Protein AF-A0A1G1Z329-F1 (afdb_monomer)

Organism: NCBI:txid1797689

Structure (mmCIF, N/CA/C/O backbone):
data_AF-A0A1G1Z329-F1
#
_entry.id   AF-A0A1G1Z329-F1
#
loop_
_atom_site.group_PDB
_atom_site.id
_atom_site.type_symbol
_atom_site.label_atom_id
_atom_site.label_alt_id
_atom_site.label_comp_id
_atom_site.label_asym_id
_atom_site.label_entity_id
_atom_site.label_seq_id
_atom_site.pdbx_PDB_ins_code
_atom_site.Cartn_x
_atom_site.Cartn_y
_atom_site.Cartn_z
_atom_site.occupancy
_atom_site.B_iso_or_equiv
_atom_site.auth_seq_id
_atom_site.auth_comp_id
_atom_site.auth_asym_id
_atom_site.auth_atom_id
_atom_site.pdbx_PDB_model_num
ATOM 1 N N . MET A 1 1 ? 8.909 10.137 12.151 1.00 54.97 1 MET A N 1
ATOM 2 C CA . MET A 1 1 ? 8.112 10.393 13.370 1.00 54.97 1 MET A CA 1
ATOM 3 C C . MET A 1 1 ? 7.332 11.682 13.150 1.00 54.97 1 MET A C 1
ATOM 5 O O . MET A 1 1 ? 7.941 12.654 12.724 1.00 54.97 1 MET A O 1
ATOM 9 N N . GLY A 1 2 ? 6.006 11.673 13.314 1.00 73.12 2 GLY A N 1
ATOM 10 C CA . GLY A 1 2 ? 5.178 12.871 13.115 1.00 73.12 2 GLY A CA 1
ATOM 11 C C . GLY A 1 2 ? 5.359 13.894 14.242 1.00 73.12 2 GLY A C 1
ATOM 12 O O . GLY A 1 2 ? 5.777 13.535 15.341 1.00 73.12 2 GLY A O 1
ATOM 13 N N . PHE A 1 3 ? 5.026 15.16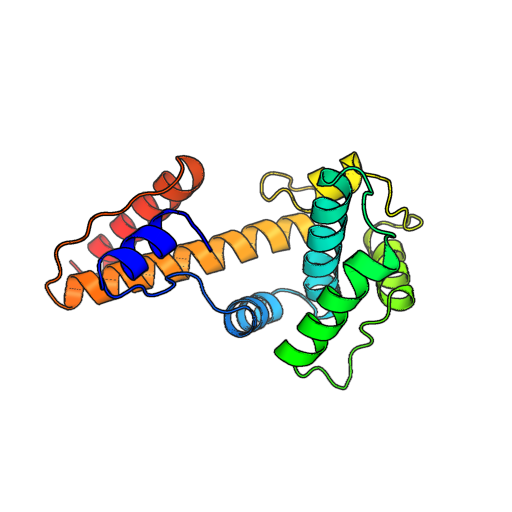2 13.987 1.00 81.19 3 PHE A N 1
ATOM 14 C CA . PHE A 1 3 ? 5.176 16.241 14.974 1.00 81.19 3 PHE A CA 1
ATOM 15 C C . PHE A 1 3 ? 4.372 15.989 16.263 1.00 81.19 3 PHE A C 1
ATOM 17 O O . PHE A 1 3 ? 4.869 16.234 17.357 1.00 81.19 3 PHE A O 1
ATOM 24 N N . THR A 1 4 ? 3.170 15.419 16.156 1.00 81.69 4 THR A N 1
ATOM 25 C CA . THR A 1 4 ? 2.336 15.042 17.311 1.00 81.69 4 THR A CA 1
ATOM 26 C C . THR A 1 4 ? 2.979 13.954 18.170 1.00 81.69 4 THR A C 1
ATOM 28 O O . THR A 1 4 ? 2.989 14.078 19.390 1.00 81.69 4 THR A O 1
ATOM 31 N N . ALA A 1 5 ? 3.579 12.933 17.550 1.00 84.38 5 ALA A N 1
ATOM 32 C CA . ALA A 1 5 ? 4.315 11.882 18.255 1.00 84.38 5 ALA A CA 1
ATOM 33 C C . ALA A 1 5 ? 5.542 12.446 18.990 1.00 84.38 5 ALA A C 1
ATOM 35 O O . ALA A 1 5 ? 5.783 12.107 20.146 1.00 84.38 5 ALA A O 1
ATOM 36 N N . PHE A 1 6 ? 6.272 13.364 18.346 1.00 87.06 6 PHE A N 1
ATOM 37 C CA . PHE A 1 6 ? 7.388 14.079 18.971 1.00 87.06 6 PHE A CA 1
ATOM 38 C C . PHE A 1 6 ? 6.935 14.896 20.191 1.00 87.06 6 PHE A C 1
ATOM 40 O O . PHE A 1 6 ? 7.566 14.838 21.246 1.00 87.06 6 PHE A O 1
ATOM 47 N N . LEU A 1 7 ? 5.825 15.635 20.075 1.00 89.69 7 LEU A N 1
ATOM 48 C CA . LEU A 1 7 ? 5.268 16.395 21.195 1.00 89.69 7 LEU A CA 1
ATOM 49 C C . LEU A 1 7 ? 4.787 15.486 22.329 1.00 89.69 7 LEU A C 1
ATOM 51 O O . LEU A 1 7 ? 5.030 15.808 23.489 1.00 89.69 7 LEU A O 1
ATOM 55 N N . ALA A 1 8 ? 4.141 14.361 22.016 1.00 89.31 8 ALA A N 1
ATOM 56 C CA . ALA A 1 8 ? 3.709 13.394 23.019 1.00 89.31 8 ALA A CA 1
ATOM 57 C C . 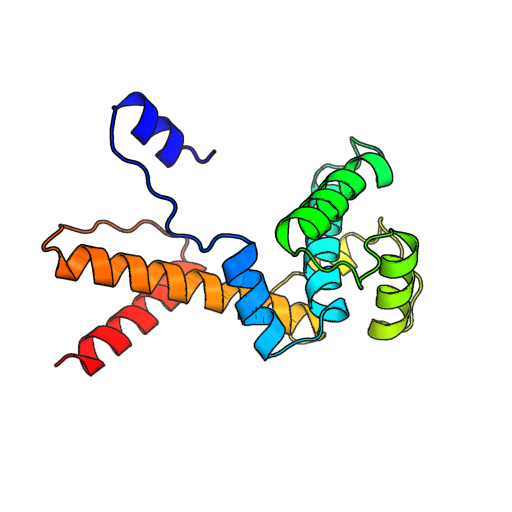ALA A 1 8 ? 4.910 12.847 23.802 1.00 89.31 8 ALA A C 1
ATOM 59 O O . ALA A 1 8 ? 4.932 12.938 25.028 1.00 89.31 8 ALA A O 1
ATOM 60 N N . GLN A 1 9 ? 5.962 12.416 23.096 1.00 90.44 9 GLN A N 1
ATOM 61 C CA . GLN A 1 9 ? 7.207 11.961 23.715 1.00 90.44 9 GLN A CA 1
ATOM 62 C C . GLN A 1 9 ? 7.838 13.047 24.598 1.00 90.44 9 GLN A C 1
ATOM 64 O O . GLN A 1 9 ? 8.204 12.776 25.739 1.00 90.44 9 GLN A O 1
ATOM 69 N N . LYS A 1 10 ? 7.923 14.292 24.106 1.00 94.38 10 LYS A N 1
ATOM 70 C CA . LYS A 1 10 ? 8.479 15.426 24.864 1.00 94.38 10 LYS A CA 1
ATOM 71 C C . LYS A 1 10 ? 7.715 15.706 26.163 1.00 94.38 10 LYS A C 1
ATOM 73 O O . LYS A 1 10 ? 8.320 16.157 27.130 1.00 94.38 10 LYS A O 1
ATOM 78 N N . ASN A 1 11 ? 6.407 15.459 26.182 1.00 94.88 11 ASN A N 1
ATOM 79 C CA . ASN A 1 11 ? 5.542 15.704 27.339 1.00 94.88 11 ASN A CA 1
ATOM 80 C C . ASN A 1 11 ? 5.234 14.432 28.145 1.00 94.88 11 ASN A C 1
ATOM 82 O O . ASN A 1 11 ? 4.362 14.467 29.008 1.00 94.88 11 ASN A O 1
ATOM 86 N N . ASN A 1 12 ? 5.931 13.321 27.877 1.00 92.94 12 ASN A N 1
ATOM 87 C CA . ASN A 1 12 ? 5.703 12.029 28.528 1.00 92.94 12 ASN A CA 1
ATOM 88 C C . ASN A 1 12 ? 4.238 11.548 28.442 1.00 92.94 12 ASN A C 1
ATOM 90 O O . ASN A 1 12 ? 3.700 10.955 29.376 1.00 92.94 12 ASN A O 1
ATOM 94 N N . ILE A 1 13 ? 3.585 11.842 27.317 1.00 90.00 13 ILE A N 1
ATOM 95 C CA . ILE A 1 13 ? 2.244 11.366 26.985 1.00 90.00 13 ILE A CA 1
ATOM 96 C C . ILE A 1 13 ? 2.399 10.060 26.212 1.00 90.00 13 ILE A C 1
ATOM 98 O O . ILE A 1 13 ? 3.165 9.991 25.246 1.00 90.00 13 ILE A O 1
ATOM 102 N N . GLU A 1 14 ? 1.656 9.034 26.625 1.00 86.94 14 GLU A N 1
ATOM 103 C CA . GLU A 1 14 ? 1.614 7.757 25.919 1.00 86.94 14 GLU A CA 1
ATOM 104 C C . GLU A 1 14 ? 1.212 7.974 24.454 1.00 86.94 14 GLU A C 1
ATOM 106 O O . GLU A 1 14 ? 0.191 8.592 24.146 1.00 86.94 14 GLU A O 1
ATOM 111 N N . HIS A 1 15 ? 2.031 7.458 23.541 1.00 84.19 15 HIS A N 1
ATOM 112 C CA . HIS A 1 15 ? 1.783 7.529 22.111 1.00 84.19 15 HIS A CA 1
ATOM 113 C C . HIS A 1 15 ? 1.648 6.120 21.542 1.00 84.19 15 HIS A C 1
ATOM 115 O O . HIS A 1 15 ? 2.598 5.336 21.558 1.00 84.19 15 HIS A O 1
ATOM 121 N N . ILE A 1 16 ? 0.478 5.831 20.975 1.00 83.12 16 ILE A N 1
ATOM 122 C CA . ILE A 1 16 ? 0.171 4.563 20.314 1.00 83.12 16 ILE A CA 1
ATOM 123 C C . ILE A 1 16 ? -0.092 4.847 18.835 1.00 83.12 16 ILE A C 1
ATOM 125 O O . ILE A 1 16 ? -0.857 5.747 18.492 1.00 83.12 16 ILE A O 1
ATOM 129 N N . CYS A 1 17 ? 0.521 4.062 17.946 1.00 83.12 17 CYS A N 1
ATOM 130 C CA . CYS A 1 17 ? 0.192 4.109 16.525 1.00 83.12 17 CYS A CA 1
ATOM 131 C C . CYS A 1 17 ? -1.182 3.461 16.297 1.00 83.12 17 CYS A C 1
ATOM 133 O O . CYS A 1 17 ? -1.373 2.291 16.625 1.00 83.12 17 CYS A O 1
ATOM 135 N N . SER A 1 18 ? -2.134 4.213 15.742 1.00 84.00 18 SER A N 1
ATOM 136 C CA . SER A 1 18 ? -3.473 3.708 15.408 1.00 84.00 18 SER A CA 1
ATOM 137 C C . SER A 1 18 ? -3.562 3.085 14.012 1.00 84.00 18 SER A C 1
ATOM 139 O O . SER A 1 18 ? -4.604 2.534 13.660 1.00 84.00 18 SER A O 1
ATOM 141 N N . GLU A 1 19 ? -2.490 3.148 13.219 1.00 88.31 19 GLU A N 1
ATOM 142 C CA . GLU A 1 19 ? -2.411 2.475 11.922 1.00 88.31 19 GLU A CA 1
ATOM 143 C C . GLU A 1 19 ? -2.065 0.986 12.092 1.00 88.31 19 GLU A C 1
ATOM 145 O O . GLU A 1 19 ? -1.339 0.618 13.023 1.00 88.31 19 GLU A O 1
ATOM 150 N N . PRO A 1 20 ? -2.563 0.105 11.204 1.00 91.12 20 PRO A N 1
ATOM 151 C CA . PRO A 1 20 ? -2.143 -1.288 11.208 1.00 91.12 20 PRO A CA 1
ATOM 152 C C . PRO A 1 20 ? -0.637 -1.377 10.940 1.00 91.12 20 PRO A C 1
ATOM 154 O O . PRO A 1 20 ? -0.077 -0.590 10.178 1.00 91.12 20 PRO A O 1
ATOM 157 N N . ASN A 1 21 ? 0.024 -2.374 11.530 1.00 90.94 21 ASN A N 1
ATOM 158 C CA . ASN A 1 21 ? 1.377 -2.710 11.100 1.00 90.94 21 ASN A CA 1
ATOM 159 C C . ASN A 1 21 ? 1.353 -3.302 9.675 1.00 90.94 21 ASN A C 1
ATOM 161 O O . ASN A 1 21 ? 0.320 -3.792 9.206 1.00 90.94 21 ASN A O 1
ATOM 165 N N . LEU A 1 22 ? 2.504 -3.265 8.998 1.00 87.44 22 LEU A N 1
ATOM 166 C CA . LEU A 1 22 ? 2.628 -3.692 7.600 1.00 87.44 22 LEU A CA 1
ATOM 167 C C . LEU A 1 22 ? 2.185 -5.151 7.390 1.00 87.44 22 LEU A C 1
ATOM 169 O O . LEU A 1 22 ? 1.510 -5.440 6.407 1.00 87.44 22 LEU A O 1
ATOM 173 N N . PHE A 1 23 ? 2.495 -6.044 8.334 1.00 90.06 23 PHE A N 1
ATOM 174 C CA . PHE A 1 23 ? 2.053 -7.442 8.303 1.00 90.06 23 PHE A CA 1
ATOM 175 C C . PHE A 1 23 ? 0.519 -7.558 8.275 1.00 90.06 23 PHE A C 1
ATOM 177 O O . PHE A 1 23 ? -0.050 -8.187 7.390 1.00 90.06 23 PHE A O 1
ATOM 184 N N . THR A 1 24 ? -0.170 -6.867 9.189 1.00 92.12 24 THR A N 1
ATOM 185 C CA . THR A 1 24 ? -1.640 -6.879 9.289 1.00 92.12 24 THR A CA 1
ATOM 186 C C . THR A 1 24 ? -2.306 -6.332 8.027 1.00 92.12 24 THR A C 1
ATOM 188 O O . THR A 1 24 ? -3.367 -6.813 7.627 1.00 92.12 24 THR A O 1
ATOM 191 N N . GLU A 1 25 ? -1.730 -5.290 7.425 1.00 94.44 25 GLU A N 1
ATOM 192 C CA . GLU A 1 25 ? -2.229 -4.727 6.170 1.00 94.44 25 GLU A CA 1
ATOM 193 C C . GLU A 1 25 ? -2.084 -5.734 5.024 1.00 94.44 25 GLU A C 1
ATOM 195 O O . GLU A 1 25 ? -3.066 -6.028 4.341 1.00 94.44 25 GLU A O 1
ATOM 200 N N . ARG A 1 26 ? -0.893 -6.322 4.866 1.00 92.44 26 ARG A N 1
ATOM 201 C CA . ARG A 1 26 ? -0.592 -7.299 3.812 1.00 92.44 26 ARG A CA 1
ATOM 202 C C . ARG A 1 26 ? -1.457 -8.550 3.904 1.00 92.44 26 ARG A C 1
ATOM 204 O O . ARG A 1 26 ? -2.058 -8.931 2.906 1.00 92.44 26 ARG A O 1
ATOM 211 N N . GLU A 1 27 ? -1.617 -9.116 5.096 1.00 93.94 27 GLU A N 1
ATOM 212 C CA . GLU A 1 27 ? -2.499 -10.267 5.336 1.00 93.94 27 GLU A CA 1
ATOM 213 C C . GLU A 1 27 ? -3.950 -9.995 4.917 1.00 93.94 27 GLU A C 1
ATOM 215 O O . GLU A 1 27 ? -4.668 -10.883 4.462 1.00 93.94 27 GLU A O 1
ATOM 220 N N . LYS A 1 28 ? -4.417 -8.751 5.060 1.00 95.75 28 LYS A N 1
ATOM 221 C CA . LYS A 1 28 ? -5.755 -8.365 4.601 1.00 95.75 28 LYS A CA 1
ATOM 222 C C . LYS A 1 28 ? -5.816 -8.170 3.089 1.00 95.75 28 LYS A C 1
ATOM 224 O O . LYS A 1 28 ? -6.827 -8.544 2.499 1.00 95.75 28 LYS A O 1
ATOM 229 N N . LEU A 1 29 ? -4.771 -7.618 2.472 1.00 96.62 29 LEU A N 1
ATOM 230 C CA . LEU A 1 29 ? -4.685 -7.474 1.016 1.00 96.62 29 LEU A CA 1
ATOM 231 C C . LEU A 1 29 ? -4.632 -8.836 0.313 1.00 96.62 29 LEU A C 1
ATOM 233 O O . LEU A 1 29 ? -5.361 -9.039 -0.655 1.00 96.62 29 LEU A O 1
ATOM 237 N N . LEU A 1 30 ? -3.878 -9.798 0.852 1.00 96.06 30 LEU A N 1
ATOM 238 C CA . LEU A 1 30 ? -3.750 -11.151 0.296 1.00 96.06 30 LEU A CA 1
ATOM 239 C C . LEU A 1 30 ? -5.066 -11.936 0.229 1.00 96.06 30 LEU A C 1
ATOM 241 O O . LEU A 1 30 ? -5.187 -12.898 -0.522 1.00 96.06 30 LEU A O 1
ATOM 245 N N . LYS A 1 31 ? -6.092 -11.520 0.978 1.00 96.81 31 LYS A N 1
ATOM 246 C CA . LYS A 1 31 ? -7.437 -12.109 0.873 1.00 96.81 31 LYS A CA 1
ATOM 247 C C . LYS A 1 31 ? -8.146 -11.749 -0.434 1.00 96.81 31 LYS A C 1
ATOM 249 O O . LYS A 1 31 ? -9.182 -12.337 -0.732 1.00 96.81 31 LYS A O 1
ATOM 254 N N . LYS A 1 32 ? -7.652 -10.741 -1.158 1.00 97.44 32 LYS A N 1
ATOM 255 C CA . LYS A 1 32 ? -8.283 -10.169 -2.357 1.00 97.44 32 LYS A CA 1
ATOM 256 C C . LYS A 1 32 ? -7.346 -10.093 -3.561 1.00 97.44 32 LYS A C 1
ATOM 258 O O . LYS A 1 32 ? -7.839 -10.035 -4.682 1.00 97.44 32 LYS A O 1
ATOM 263 N N . PHE A 1 33 ? -6.039 -10.066 -3.330 1.00 97.69 33 PHE A N 1
ATOM 264 C CA . PHE A 1 33 ? -5.018 -9.859 -4.351 1.00 97.69 33 PHE A CA 1
ATOM 265 C C . PHE A 1 33 ? -3.903 -10.892 -4.205 1.00 97.69 33 PHE A C 1
ATOM 267 O O . PHE A 1 33 ? -3.646 -11.393 -3.110 1.00 97.69 33 PHE A O 1
ATOM 274 N N . SER A 1 34 ? -3.220 -11.193 -5.303 1.00 97.44 34 SER A N 1
ATOM 275 C CA . SER A 1 34 ? -2.059 -12.083 -5.304 1.00 97.44 34 SER A CA 1
ATOM 276 C C . SER A 1 34 ? -0.854 -11.475 -4.569 1.00 97.44 34 SER A C 1
ATOM 278 O O . SER A 1 34 ? -0.801 -10.267 -4.293 1.00 97.44 34 SER A O 1
ATOM 280 N N . LYS A 1 35 ? 0.145 -12.321 -4.267 1.00 97.12 35 LYS A N 1
ATOM 281 C CA . LYS A 1 35 ? 1.442 -11.885 -3.721 1.00 97.12 35 LYS A CA 1
ATOM 282 C C . LYS A 1 35 ? 2.136 -10.894 -4.660 1.00 97.12 35 LYS A C 1
ATOM 284 O O . LYS A 1 35 ? 2.626 -9.873 -4.188 1.00 97.12 35 LYS A O 1
ATOM 289 N N . GLU A 1 36 ? 2.124 -11.165 -5.964 1.00 98.12 36 GLU A N 1
ATOM 290 C CA . GLU A 1 36 ? 2.758 -10.328 -6.990 1.00 98.12 36 GLU A CA 1
ATOM 291 C C . GLU A 1 36 ? 2.106 -8.952 -7.084 1.00 98.12 36 GLU A C 1
ATOM 293 O O . GLU A 1 36 ? 2.792 -7.944 -6.927 1.00 98.12 36 GLU A O 1
ATOM 298 N N . GLU A 1 37 ? 0.779 -8.886 -7.239 1.00 98.00 37 GLU A N 1
ATOM 299 C CA . GLU A 1 37 ? 0.057 -7.608 -7.306 1.00 98.00 37 GLU A CA 1
ATOM 300 C C . GLU A 1 37 ? 0.267 -6.791 -6.021 1.00 98.00 37 GLU A C 1
ATOM 302 O O . GLU A 1 37 ? 0.536 -5.586 -6.070 1.00 98.00 37 GLU A O 1
ATOM 307 N N . SER A 1 38 ? 0.194 -7.453 -4.861 1.00 97.25 38 SER A N 1
ATOM 308 C CA . SER A 1 38 ? 0.386 -6.813 -3.558 1.00 97.25 38 SER A CA 1
ATOM 309 C C . SER A 1 38 ? 1.812 -6.291 -3.384 1.00 97.25 38 SER A C 1
ATOM 311 O O . SER A 1 38 ? 1.994 -5.140 -2.987 1.00 97.25 38 SER A O 1
ATOM 313 N N . GLN A 1 39 ? 2.834 -7.099 -3.685 1.00 98.06 39 GLN A N 1
ATOM 314 C CA . GLN A 1 39 ? 4.230 -6.677 -3.568 1.00 98.06 39 GLN A CA 1
ATOM 315 C C . GLN A 1 39 ? 4.557 -5.562 -4.558 1.00 98.06 39 GLN A C 1
ATOM 317 O O . GLN A 1 39 ? 5.200 -4.576 -4.189 1.00 98.06 39 GLN A O 1
ATOM 322 N N . TYR A 1 40 ? 4.060 -5.674 -5.786 1.00 98.50 40 TYR A N 1
ATOM 323 C CA . TYR A 1 40 ? 4.281 -4.670 -6.808 1.00 98.50 40 TYR A CA 1
ATOM 324 C C . TYR A 1 40 ? 3.642 -3.320 -6.440 1.00 98.50 40 TYR A C 1
ATOM 326 O O . TYR A 1 40 ? 4.239 -2.273 -6.686 1.00 98.50 40 TYR A O 1
ATOM 334 N N . TYR A 1 41 ? 2.492 -3.307 -5.756 1.00 98.19 41 TYR A N 1
ATOM 335 C CA . TYR A 1 41 ? 1.930 -2.078 -5.178 1.00 98.19 41 TYR A CA 1
ATOM 336 C C . TYR A 1 41 ? 2.893 -1.392 -4.190 1.00 98.19 41 TYR A C 1
ATOM 338 O O . TYR A 1 41 ? 3.115 -0.179 -4.286 1.00 98.19 41 TYR A O 1
ATOM 346 N N . TYR A 1 42 ? 3.497 -2.134 -3.255 1.00 97.81 42 TYR A N 1
ATOM 347 C CA . TYR A 1 42 ? 4.460 -1.555 -2.306 1.00 97.81 42 TYR A CA 1
ATOM 348 C C . TYR A 1 42 ? 5.741 -1.082 -2.996 1.00 97.81 42 TYR A C 1
ATOM 350 O O . TYR A 1 42 ? 6.242 -0.000 -2.673 1.00 97.81 42 TYR A O 1
ATOM 358 N N . PHE A 1 43 ? 6.223 -1.836 -3.985 1.00 98.31 43 PHE A N 1
ATOM 359 C CA . PHE A 1 43 ? 7.333 -1.428 -4.838 1.00 98.31 43 PHE A CA 1
ATOM 360 C C . PHE A 1 43 ? 7.015 -0.118 -5.574 1.00 98.31 43 PHE A C 1
ATOM 362 O O . PHE A 1 43 ? 7.749 0.856 -5.422 1.00 98.31 43 PHE A O 1
ATOM 369 N N . ALA A 1 44 ? 5.876 -0.026 -6.268 1.00 98.12 44 ALA A N 1
ATOM 370 C CA . ALA A 1 44 ? 5.446 1.176 -6.985 1.00 98.12 44 ALA A CA 1
ATOM 371 C C . ALA A 1 44 ? 5.351 2.412 -6.072 1.00 98.12 44 ALA A C 1
ATOM 373 O O . ALA A 1 44 ? 5.730 3.510 -6.477 1.00 98.12 44 ALA A O 1
ATOM 374 N N . ARG A 1 45 ? 4.918 2.244 -4.814 1.00 97.25 45 ARG A N 1
ATOM 375 C CA . ARG A 1 45 ? 4.932 3.320 -3.804 1.00 97.25 45 ARG A CA 1
ATOM 376 C C . ARG A 1 45 ? 6.336 3.783 -3.442 1.00 97.25 45 ARG A C 1
ATOM 378 O O . ARG A 1 45 ? 6.544 4.979 -3.241 1.00 97.25 45 ARG A O 1
ATOM 385 N N . ALA A 1 46 ? 7.288 2.862 -3.334 1.00 96.88 46 ALA A N 1
ATOM 386 C CA . ALA A 1 46 ? 8.681 3.216 -3.102 1.00 96.88 46 ALA A CA 1
ATOM 387 C C . ALA A 1 46 ? 9.267 3.958 -4.319 1.00 96.88 46 ALA A C 1
ATOM 389 O O . ALA A 1 46 ? 9.946 4.969 -4.135 1.00 96.88 46 ALA A O 1
ATOM 390 N N . VAL A 1 47 ? 8.930 3.540 -5.546 1.00 97.62 47 VAL A N 1
ATOM 391 C CA . VAL A 1 47 ? 9.342 4.229 -6.784 1.00 97.62 47 VAL A CA 1
ATOM 392 C C . VAL A 1 47 ? 8.734 5.636 -6.891 1.00 97.62 47 VAL A C 1
ATOM 394 O O . VAL A 1 47 ? 9.455 6.590 -7.183 1.00 97.62 47 VAL A O 1
ATOM 397 N N . ASP A 1 48 ? 7.441 5.815 -6.605 1.00 97.00 48 ASP A N 1
ATOM 398 C CA . ASP A 1 48 ? 6.811 7.147 -6.537 1.00 97.00 48 ASP A CA 1
ATOM 399 C C . ASP A 1 48 ? 7.492 8.032 -5.481 1.00 97.00 48 ASP A C 1
ATOM 401 O O . ASP A 1 48 ? 7.854 9.182 -5.738 1.00 97.00 48 ASP A O 1
ATOM 405 N N . SER A 1 49 ? 7.747 7.475 -4.293 1.00 94.94 49 SER A N 1
ATOM 406 C CA . SER A 1 49 ? 8.459 8.176 -3.228 1.00 94.94 49 SER A CA 1
ATOM 407 C C . SER A 1 49 ? 9.836 8.656 -3.690 1.00 94.94 49 SER A C 1
ATOM 409 O O . SER A 1 49 ? 10.140 9.839 -3.539 1.00 94.94 49 SER A O 1
ATOM 411 N N . TRP A 1 50 ? 10.628 7.786 -4.321 1.00 96.19 50 TRP A N 1
ATOM 412 C CA . TRP A 1 50 ? 11.926 8.132 -4.902 1.00 96.19 50 TRP A CA 1
ATOM 413 C C . TRP A 1 50 ? 11.831 9.259 -5.942 1.00 96.19 50 TRP A C 1
ATOM 415 O O . TRP A 1 50 ? 12.575 10.239 -5.860 1.00 96.19 50 TRP A O 1
ATOM 425 N N . ASN A 1 51 ? 10.858 9.181 -6.857 1.00 95.06 51 ASN A N 1
ATOM 426 C CA . ASN A 1 51 ? 10.606 10.199 -7.884 1.00 95.06 51 ASN A CA 1
ATOM 427 C C . ASN A 1 51 ? 10.287 11.594 -7.302 1.00 95.06 51 ASN A C 1
ATOM 429 O O . ASN A 1 51 ? 10.500 12.614 -7.964 1.00 95.06 51 ASN A O 1
ATOM 433 N N . ARG A 1 52 ? 9.794 11.679 -6.058 1.00 91.69 52 ARG A N 1
ATOM 434 C CA . ARG A 1 52 ? 9.538 12.958 -5.369 1.00 91.69 52 ARG A CA 1
ATOM 435 C C . ARG A 1 52 ? 10.785 13.583 -4.741 1.00 91.69 52 ARG A C 1
ATOM 437 O O . ARG A 1 52 ? 10.788 14.792 -4.529 1.00 91.69 52 ARG A O 1
ATOM 444 N N . PHE A 1 53 ? 11.846 12.813 -4.498 1.00 86.56 53 PHE A N 1
ATOM 445 C CA . PHE A 1 53 ? 13.108 13.298 -3.915 1.00 86.56 53 PHE A CA 1
ATOM 446 C C . PHE A 1 53 ? 14.133 13.788 -4.955 1.00 86.56 53 PHE A C 1
ATOM 448 O O . PHE A 1 53 ? 15.310 13.936 -4.634 1.00 86.56 53 PHE A O 1
ATOM 455 N N . ALA A 1 54 ? 13.702 14.050 -6.196 1.00 75.81 54 ALA A N 1
ATOM 456 C CA . ALA A 1 54 ? 14.546 14.565 -7.281 1.00 75.81 54 ALA A CA 1
ATOM 457 C C . ALA A 1 54 ? 15.826 13.741 -7.530 1.00 75.81 54 ALA A C 1
ATOM 459 O O . ALA A 1 54 ? 16.850 14.287 -7.934 1.00 75.81 54 ALA A O 1
ATOM 460 N N . PHE A 1 55 ? 15.759 12.424 -7.304 1.00 79.81 55 PHE A N 1
ATOM 461 C CA . PHE A 1 55 ? 16.839 11.481 -7.614 1.00 79.81 55 PHE A CA 1
ATOM 462 C C . PHE A 1 55 ? 18.147 11.725 -6.844 1.00 79.81 55 PHE A C 1
ATOM 464 O O . PHE A 1 55 ? 19.224 11.391 -7.333 1.00 79.81 55 PHE A O 1
ATOM 471 N N . SER A 1 56 ? 18.070 12.280 -5.629 1.00 81.94 56 SER A N 1
ATOM 472 C CA . SER A 1 56 ? 19.249 12.545 -4.787 1.00 81.94 56 SER A CA 1
ATOM 473 C C . SER A 1 56 ? 20.028 11.288 -4.371 1.00 81.94 56 SER A C 1
ATOM 475 O O . SER A 1 56 ? 21.175 11.395 -3.948 1.00 81.94 56 SER A O 1
ATOM 477 N N . VAL A 1 57 ? 19.416 10.109 -4.506 1.00 91.56 57 VAL A N 1
ATOM 478 C CA . VAL A 1 57 ? 20.001 8.793 -4.225 1.00 91.56 57 VAL A CA 1
ATOM 479 C C . VAL A 1 57 ? 19.829 7.910 -5.468 1.00 91.56 57 VAL A C 1
ATOM 481 O O . VAL A 1 57 ? 18.746 7.943 -6.066 1.00 91.56 57 VAL A O 1
ATOM 484 N N . PRO A 1 58 ? 20.835 7.109 -5.871 1.00 95.25 58 PRO A N 1
ATOM 485 C CA . PRO A 1 58 ? 20.682 6.120 -6.935 1.00 95.25 58 PRO A CA 1
ATOM 486 C C . PRO A 1 58 ? 19.478 5.199 -6.704 1.00 95.25 58 PRO A C 1
ATOM 488 O O . PRO A 1 58 ? 19.209 4.770 -5.584 1.00 95.25 58 PRO A O 1
ATOM 491 N N . PHE A 1 59 ? 18.750 4.872 -7.774 1.00 95.62 59 PHE A N 1
ATOM 492 C CA . PHE A 1 59 ? 17.490 4.122 -7.690 1.00 95.62 59 PHE A CA 1
ATOM 493 C C . PHE A 1 59 ? 17.618 2.801 -6.917 1.00 95.62 59 PHE A C 1
ATOM 495 O O . PHE A 1 59 ? 16.844 2.540 -5.997 1.00 95.62 59 PHE A O 1
ATOM 502 N N . LEU A 1 60 ? 18.620 1.986 -7.261 1.00 96.44 60 LEU A N 1
ATOM 503 C CA . LEU A 1 60 ? 18.828 0.683 -6.627 1.00 96.44 60 LEU A CA 1
ATOM 504 C C . LEU A 1 60 ? 19.158 0.818 -5.138 1.00 96.44 60 LEU A C 1
ATOM 506 O O . LEU A 1 60 ? 18.612 0.074 -4.326 1.00 96.44 60 LEU A O 1
ATOM 510 N N . GLU A 1 61 ? 19.989 1.794 -4.769 1.00 96.25 61 GLU A N 1
ATOM 511 C CA . GLU A 1 61 ? 20.321 2.076 -3.367 1.00 96.25 61 GLU A CA 1
ATOM 512 C C . GLU A 1 61 ? 19.087 2.512 -2.573 1.00 96.25 61 GLU A C 1
ATOM 514 O O . GLU A 1 61 ? 18.925 2.129 -1.416 1.00 96.25 61 GLU A O 1
ATOM 519 N N . TYR A 1 62 ? 18.184 3.269 -3.203 1.00 96.06 62 TYR A N 1
ATOM 520 C CA . TYR A 1 62 ? 16.946 3.697 -2.566 1.00 96.06 62 TYR A CA 1
ATOM 521 C C . TYR A 1 62 ? 15.952 2.548 -2.376 1.00 96.06 62 TYR A C 1
ATOM 523 O O . TYR A 1 62 ? 15.328 2.462 -1.322 1.00 96.06 62 TYR A O 1
ATOM 531 N N . ILE A 1 63 ? 15.769 1.683 -3.380 1.00 97.38 63 ILE A N 1
ATOM 532 C CA . ILE A 1 63 ? 14.705 0.667 -3.370 1.00 97.38 63 ILE A CA 1
ATOM 533 C C . ILE A 1 63 ? 15.094 -0.611 -2.631 1.00 97.38 63 ILE A C 1
ATOM 535 O O . ILE A 1 63 ? 14.234 -1.208 -1.983 1.00 97.38 63 ILE A O 1
ATOM 539 N N . THR A 1 64 ? 16.360 -1.027 -2.686 1.00 97.38 64 THR A N 1
ATOM 540 C CA . THR A 1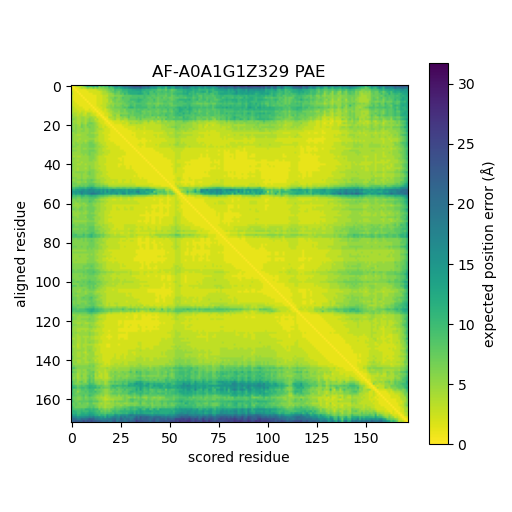 64 ? 16.805 -2.304 -2.096 1.00 97.38 64 THR A CA 1
ATOM 541 C C . THR A 1 64 ? 16.384 -2.456 -0.625 1.00 97.38 64 THR A C 1
ATOM 543 O O . THR A 1 64 ? 15.794 -3.483 -0.288 1.00 97.38 64 THR A O 1
ATOM 546 N N . PRO A 1 65 ? 16.530 -1.438 0.251 1.00 96.88 65 PRO A N 1
ATOM 547 C CA . PRO A 1 65 ? 16.067 -1.541 1.635 1.00 96.88 65 PRO A CA 1
ATOM 548 C C . PRO A 1 65 ? 14.555 -1.772 1.784 1.00 96.88 65 PRO A C 1
ATOM 550 O O . PRO A 1 65 ? 14.128 -2.392 2.755 1.00 96.88 65 PRO A O 1
ATOM 553 N N . TYR A 1 66 ? 13.730 -1.284 0.849 1.00 96.62 66 TYR A N 1
ATOM 554 C CA . TYR A 1 66 ? 12.284 -1.527 0.878 1.00 96.62 66 TYR A CA 1
ATOM 555 C C . TYR A 1 66 ? 11.960 -2.977 0.530 1.00 96.62 66 TYR A C 1
ATOM 557 O O . TYR A 1 66 ? 11.140 -3.578 1.217 1.00 96.62 66 TYR A O 1
ATOM 565 N N . LEU A 1 67 ? 12.622 -3.542 -0.483 1.00 97.38 67 LEU A N 1
ATOM 566 C CA . LEU A 1 67 ? 12.435 -4.937 -0.887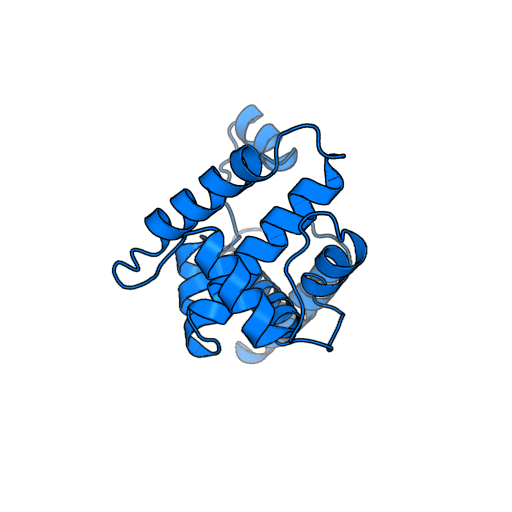 1.00 97.38 67 LEU A CA 1
ATOM 567 C C . LEU A 1 67 ? 12.905 -5.908 0.204 1.00 97.38 67 LEU A C 1
ATOM 569 O O . LEU A 1 67 ? 12.185 -6.846 0.533 1.00 97.38 67 LEU A O 1
ATOM 573 N N . GLU A 1 68 ? 14.044 -5.633 0.845 1.00 96.75 68 GLU A N 1
ATOM 574 C CA . GLU A 1 68 ? 14.543 -6.445 1.966 1.00 96.75 68 GLU A CA 1
ATOM 575 C C . GLU A 1 68 ? 13.647 -6.355 3.204 1.00 96.75 68 GLU A C 1
ATOM 577 O O . GLU A 1 68 ? 13.354 -7.361 3.858 1.00 96.75 68 GLU A O 1
ATOM 582 N N . ARG A 1 69 ? 13.142 -5.155 3.511 1.00 95.88 69 ARG A N 1
ATOM 583 C CA . ARG A 1 69 ? 12.143 -4.982 4.569 1.00 95.88 69 ARG A CA 1
ATOM 584 C C . ARG A 1 69 ? 10.879 -5.772 4.247 1.00 95.88 69 ARG A C 1
ATOM 586 O O . ARG A 1 69 ? 10.333 -6.421 5.132 1.00 95.88 69 ARG A O 1
ATOM 593 N N . ASP A 1 70 ? 10.400 -5.697 3.011 1.00 95.50 70 ASP A N 1
ATOM 594 C CA . ASP A 1 70 ? 9.182 -6.381 2.590 1.00 95.50 70 ASP A CA 1
ATOM 595 C C . ASP A 1 70 ? 9.342 -7.908 2.668 1.00 95.50 70 ASP A C 1
ATOM 597 O O . ASP A 1 70 ? 8.458 -8.568 3.215 1.00 95.50 70 ASP A O 1
ATOM 601 N N . ARG A 1 71 ? 10.491 -8.452 2.246 1.00 95.31 71 ARG A N 1
ATOM 602 C CA . ARG A 1 71 ? 10.867 -9.863 2.442 1.00 95.31 71 ARG A CA 1
ATOM 603 C C . ARG A 1 71 ? 10.826 -10.253 3.920 1.00 95.31 71 ARG A C 1
ATOM 605 O O . ARG A 1 71 ? 10.147 -11.201 4.293 1.00 95.31 71 ARG A O 1
ATOM 612 N N . THR A 1 72 ? 11.495 -9.471 4.767 1.00 94.62 72 THR A N 1
ATOM 613 C CA . THR A 1 72 ? 11.596 -9.737 6.212 1.00 94.62 72 THR A CA 1
ATOM 614 C C . THR A 1 72 ? 10.236 -9.697 6.908 1.00 94.62 72 THR A C 1
ATOM 616 O O . THR A 1 72 ? 9.965 -10.508 7.781 1.00 94.62 72 THR A O 1
ATOM 619 N N . VAL A 1 73 ? 9.371 -8.744 6.550 1.00 92.69 73 VAL A N 1
ATOM 620 C CA . VAL A 1 73 ? 8.061 -8.577 7.201 1.00 92.69 73 VAL A CA 1
ATOM 621 C C . VAL A 1 73 ? 7.053 -9.628 6.749 1.00 92.69 73 VAL A C 1
ATOM 623 O O . VAL A 1 73 ? 6.129 -9.933 7.496 1.00 92.69 73 VAL A O 1
ATOM 626 N N . THR A 1 74 ? 7.173 -10.121 5.518 1.00 92.12 74 THR A N 1
ATOM 627 C CA . THR A 1 74 ? 6.209 -11.076 4.960 1.00 92.12 74 THR A CA 1
ATOM 628 C C . THR A 1 74 ? 6.552 -12.527 5.217 1.00 92.12 74 THR A C 1
ATOM 630 O O . THR A 1 74 ? 5.633 -13.341 5.216 1.00 92.12 74 THR A O 1
ATOM 633 N N . GLU A 1 75 ? 7.835 -12.846 5.396 1.00 92.38 75 GLU A N 1
ATOM 634 C CA . GLU A 1 75 ? 8.311 -14.228 5.523 1.00 92.38 75 GLU A CA 1
ATOM 635 C C . GLU A 1 75 ? 7.878 -15.103 4.321 1.00 92.38 75 GLU A C 1
ATOM 637 O O . GLU A 1 75 ? 7.615 -16.296 4.448 1.00 92.38 75 GLU A O 1
ATOM 642 N N . TRP A 1 76 ? 7.755 -14.508 3.123 1.00 94.25 76 TRP A N 1
ATOM 643 C CA . TRP A 1 76 ? 7.442 -15.245 1.892 1.00 94.25 76 TRP A CA 1
ATOM 644 C C . TRP A 1 76 ? 8.713 -15.857 1.296 1.00 94.25 76 TRP A C 1
ATOM 646 O O . TRP A 1 76 ? 9.309 -15.299 0.375 1.00 94.25 76 TRP A O 1
ATOM 656 N N . ASP A 1 77 ? 9.114 -17.018 1.813 1.00 93.00 77 ASP A N 1
ATOM 657 C CA . ASP A 1 77 ? 10.306 -17.747 1.347 1.00 93.00 77 ASP A CA 1
ATOM 658 C C . ASP A 1 77 ? 10.213 -18.209 -0.122 1.00 93.00 77 ASP A C 1
ATOM 660 O O . ASP A 1 77 ? 11.226 -18.482 -0.764 1.00 93.00 77 ASP A O 1
ATOM 664 N N . ASP A 1 78 ? 8.995 -18.293 -0.662 1.00 95.56 78 ASP A N 1
ATOM 665 C CA . ASP A 1 78 ? 8.669 -18.712 -2.028 1.00 95.56 78 ASP A CA 1
ATOM 666 C C . ASP A 1 78 ? 8.566 -17.548 -3.030 1.00 95.56 78 ASP A C 1
ATOM 668 O O . ASP A 1 78 ? 8.231 -17.775 -4.192 1.00 95.56 78 ASP A O 1
ATOM 672 N N . PHE A 1 79 ? 8.820 -16.307 -2.604 1.00 97.50 79 PHE A N 1
ATOM 673 C CA . PHE A 1 79 ? 8.651 -15.116 -3.436 1.00 97.50 79 PHE A CA 1
ATOM 674 C C . PHE A 1 79 ? 9.992 -14.439 -3.748 1.00 97.50 79 PHE A C 1
ATOM 676 O O . PHE A 1 79 ? 10.781 -14.143 -2.850 1.00 97.50 79 PHE A O 1
ATOM 683 N N . ASP A 1 80 ? 10.240 -14.123 -5.023 1.00 98.00 80 ASP A N 1
ATOM 684 C CA . ASP A 1 80 ? 11.433 -13.371 -5.415 1.00 98.00 80 ASP A CA 1
ATOM 685 C C . ASP A 1 80 ? 11.226 -11.855 -5.234 1.00 98.00 80 ASP A C 1
ATOM 687 O O . ASP A 1 80 ? 10.466 -11.209 -5.953 1.00 98.00 80 ASP A O 1
ATOM 691 N N . PHE A 1 81 ? 11.931 -11.259 -4.272 1.00 98.00 81 PHE A N 1
ATOM 692 C CA . PHE A 1 81 ? 11.914 -9.812 -4.027 1.00 98.00 81 PHE A CA 1
ATOM 693 C C . PHE A 1 81 ? 12.943 -9.038 -4.870 1.00 98.00 81 PHE A C 1
ATOM 695 O O . PHE A 1 81 ? 13.213 -7.878 -4.571 1.00 98.00 81 PHE A O 1
ATOM 702 N N . SER A 1 82 ? 13.557 -9.646 -5.888 1.00 97.94 82 SER A N 1
ATOM 703 C CA . SER A 1 82 ? 14.530 -8.977 -6.755 1.00 97.94 82 SER A CA 1
ATOM 704 C C . SER A 1 82 ? 13.905 -7.864 -7.608 1.00 97.94 82 SER A C 1
ATOM 706 O O . SER A 1 82 ? 12.723 -7.881 -7.956 1.00 97.94 82 SER A O 1
ATOM 708 N N . ILE A 1 83 ? 14.726 -6.883 -7.999 1.00 97.81 83 ILE A N 1
ATOM 709 C CA . ILE A 1 83 ? 14.312 -5.831 -8.943 1.00 97.81 83 ILE A CA 1
ATOM 710 C C . ILE A 1 83 ? 13.929 -6.423 -10.301 1.00 97.81 83 ILE A C 1
ATOM 712 O O . ILE A 1 83 ? 13.006 -5.922 -10.939 1.00 97.81 83 ILE A O 1
ATOM 716 N N . ASP A 1 84 ? 14.607 -7.480 -10.742 1.00 98.31 84 ASP A N 1
ATOM 717 C CA . ASP A 1 84 ? 14.314 -8.107 -12.028 1.00 98.31 84 ASP A CA 1
ATOM 718 C C . ASP A 1 84 ? 12.940 -8.781 -12.018 1.00 98.31 84 ASP A C 1
ATOM 720 O O . ASP A 1 84 ? 12.175 -8.603 -12.966 1.00 98.31 84 ASP A O 1
ATOM 724 N N . HIS A 1 85 ? 12.555 -9.417 -10.909 1.00 98.56 85 HIS A N 1
ATOM 725 C CA . HIS A 1 85 ? 11.193 -9.916 -10.753 1.00 98.56 85 HIS A CA 1
ATOM 726 C C . HIS A 1 85 ? 10.161 -8.778 -10.698 1.00 98.56 85 HIS A C 1
ATOM 728 O O . HIS A 1 85 ? 9.117 -8.861 -11.338 1.00 98.56 85 HIS A O 1
ATOM 734 N N . MET A 1 86 ? 10.463 -7.650 -10.040 1.00 98.62 86 MET A N 1
ATOM 735 C CA . MET A 1 86 ? 9.564 -6.482 -10.069 1.00 98.62 86 MET A CA 1
ATOM 736 C C . MET A 1 86 ? 9.370 -5.921 -11.487 1.00 98.62 86 MET A C 1
ATOM 738 O O . MET A 1 86 ? 8.272 -5.480 -11.831 1.00 98.62 86 MET A O 1
ATOM 742 N N . ARG A 1 87 ? 10.412 -5.944 -12.329 1.00 98.56 87 ARG A N 1
ATOM 743 C CA . ARG A 1 87 ? 10.319 -5.561 -13.749 1.00 98.56 87 ARG A CA 1
ATOM 744 C C . ARG A 1 87 ? 9.478 -6.550 -14.550 1.00 98.56 87 ARG A C 1
ATOM 746 O O . ARG A 1 87 ? 8.709 -6.123 -15.407 1.00 98.56 87 ARG A O 1
ATOM 753 N N . GLN A 1 88 ? 9.592 -7.844 -14.258 1.00 98.56 88 GLN A N 1
ATOM 754 C CA . GLN A 1 88 ? 8.748 -8.864 -14.871 1.00 98.56 88 GLN A CA 1
ATOM 755 C C . GLN A 1 88 ? 7.271 -8.631 -14.529 1.00 98.56 88 GLN A C 1
ATOM 757 O O . GLN A 1 88 ? 6.459 -8.502 -15.443 1.00 98.56 88 GLN A O 1
ATOM 762 N N . ILE A 1 89 ? 6.942 -8.458 -13.244 1.00 98.50 89 ILE A N 1
ATOM 763 C CA . ILE A 1 89 ? 5.567 -8.173 -12.806 1.00 98.50 89 ILE A CA 1
ATOM 764 C C . ILE A 1 89 ? 5.043 -6.884 -13.462 1.00 98.50 89 ILE A C 1
ATOM 766 O O . ILE A 1 89 ? 3.902 -6.839 -13.917 1.00 98.50 89 ILE A O 1
ATOM 770 N N . HIS A 1 90 ? 5.870 -5.835 -13.579 1.00 98.56 90 HIS A N 1
ATOM 771 C CA . HIS A 1 90 ? 5.497 -4.617 -14.312 1.00 98.56 90 HIS A CA 1
ATOM 772 C C . HIS A 1 90 ? 5.060 -4.940 -15.747 1.00 98.56 90 HIS A C 1
ATOM 774 O O . HIS A 1 90 ? 3.984 -4.531 -16.183 1.00 98.56 90 HIS A O 1
ATOM 780 N N . LYS A 1 91 ? 5.885 -5.691 -16.478 1.00 98.31 91 LYS A N 1
ATOM 781 C CA . LYS A 1 91 ? 5.616 -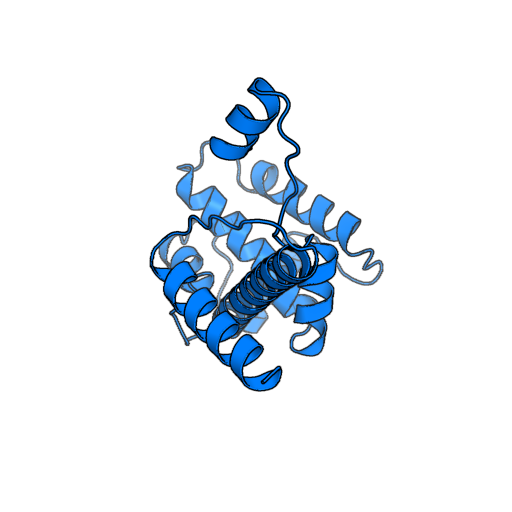6.048 -17.871 1.00 98.31 91 LYS A CA 1
ATOM 782 C C . LYS A 1 91 ? 4.366 -6.909 -18.023 1.00 98.31 91 LYS A C 1
ATOM 784 O O . LYS A 1 91 ? 3.623 -6.742 -18.987 1.00 98.31 91 LYS A O 1
ATOM 789 N N . GLU A 1 92 ? 4.110 -7.800 -17.076 1.00 97.56 92 GLU A N 1
ATOM 790 C CA . GLU A 1 92 ? 2.918 -8.647 -17.071 1.00 97.56 92 GLU A CA 1
ATOM 791 C C . GLU A 1 92 ? 1.638 -7.845 -16.804 1.00 97.56 92 GLU A C 1
ATOM 793 O O . GLU A 1 92 ? 0.638 -8.058 -17.487 1.00 97.56 92 GLU A O 1
ATOM 798 N N . ILE A 1 93 ? 1.674 -6.886 -15.870 1.00 96.38 93 ILE A N 1
ATOM 799 C CA . ILE A 1 93 ? 0.501 -6.077 -15.502 1.00 96.38 93 ILE A CA 1
ATOM 800 C C . ILE A 1 93 ? 0.201 -4.983 -16.539 1.00 96.38 93 ILE A C 1
ATOM 802 O O . ILE A 1 93 ? -0.969 -4.719 -16.820 1.00 96.38 93 ILE A O 1
ATOM 806 N N . PHE A 1 94 ? 1.224 -4.309 -17.077 1.00 96.81 94 PHE A N 1
ATOM 807 C CA . PHE A 1 94 ? 1.040 -3.114 -17.921 1.00 96.81 94 PHE A CA 1
ATOM 808 C C . PHE A 1 94 ? 1.355 -3.332 -19.398 1.00 96.81 94 PHE A C 1
ATOM 810 O O . PHE A 1 94 ? 1.066 -2.448 -20.201 1.00 96.81 94 PHE A O 1
ATOM 817 N N . HIS A 1 95 ? 1.930 -4.482 -19.761 1.00 97.06 95 HIS A N 1
ATOM 818 C CA . HIS A 1 95 ? 2.395 -4.763 -21.121 1.00 97.06 95 HIS A CA 1
ATOM 819 C C . HIS A 1 95 ? 3.382 -3.710 -21.657 1.00 97.06 95 HIS A C 1
ATOM 821 O O . HIS A 1 95 ? 3.432 -3.458 -22.860 1.00 97.06 95 HIS A O 1
ATOM 827 N N . ASP A 1 96 ? 4.174 -3.115 -20.760 1.00 96.81 96 ASP A N 1
ATOM 828 C CA . ASP A 1 96 ? 5.172 -2.085 -21.056 1.00 96.81 96 ASP A CA 1
ATOM 829 C C . ASP A 1 96 ? 6.492 -2.388 -20.325 1.00 96.81 96 ASP A C 1
ATOM 831 O O . ASP A 1 96 ? 6.544 -3.237 -19.434 1.00 96.81 96 ASP A O 1
ATOM 835 N N . GLU A 1 97 ? 7.577 -1.730 -20.721 1.00 97.88 97 GLU A N 1
ATOM 836 C CA . GLU A 1 97 ? 8.876 -1.865 -20.064 1.00 97.88 97 GLU A CA 1
ATOM 837 C C . GLU A 1 97 ? 8.974 -0.949 -18.838 1.00 97.88 97 GLU A C 1
ATOM 839 O O . GLU A 1 97 ? 8.600 0.226 -18.856 1.00 97.88 97 GLU A O 1
ATOM 844 N N . PHE A 1 98 ? 9.549 -1.478 -17.759 1.00 98.12 98 PHE A N 1
ATOM 845 C CA . PHE A 1 98 ? 9.736 -0.716 -16.531 1.00 98.12 98 PHE A CA 1
ATOM 846 C C . PHE A 1 98 ? 10.713 0.451 -16.744 1.00 98.12 98 PHE A C 1
ATOM 848 O O . PHE A 1 98 ? 11.871 0.257 -17.115 1.00 98.12 98 PHE A O 1
ATOM 855 N N . ASN A 1 99 ? 10.265 1.663 -16.415 1.00 97.69 99 ASN A N 1
ATOM 856 C CA . ASN A 1 99 ? 11.084 2.873 -16.404 1.00 97.69 99 ASN A CA 1
ATOM 857 C C . ASN A 1 99 ? 10.924 3.597 -15.065 1.00 97.69 99 ASN A C 1
ATOM 859 O O . ASN A 1 99 ? 9.931 4.295 -14.853 1.00 97.69 99 ASN A O 1
ATOM 863 N N . GLU A 1 100 ? 11.915 3.490 -14.177 1.00 95.62 100 GLU A N 1
ATOM 864 C CA . GLU A 1 100 ? 11.863 4.070 -12.830 1.00 95.62 100 GLU A CA 1
ATOM 865 C C . GLU A 1 100 ? 11.656 5.590 -12.819 1.00 95.62 100 GLU A C 1
ATOM 867 O O . GLU A 1 100 ? 11.136 6.135 -11.845 1.00 95.62 100 GLU A O 1
ATOM 872 N N . ARG A 1 101 ? 12.036 6.279 -13.903 1.00 95.44 101 ARG A N 1
ATOM 873 C CA . ARG A 1 101 ? 11.953 7.740 -14.033 1.00 95.44 101 ARG A CA 1
ATOM 874 C C . ARG A 1 101 ? 10.607 8.225 -14.562 1.00 95.44 101 ARG A C 1
ATOM 876 O O . ARG A 1 101 ? 10.415 9.433 -14.706 1.00 95.44 101 ARG A O 1
ATOM 883 N N . ASN A 1 102 ? 9.671 7.322 -14.858 1.00 96.00 102 ASN A N 1
ATOM 884 C CA . ASN A 1 102 ? 8.329 7.687 -15.299 1.00 96.00 102 ASN A CA 1
ATOM 885 C C . ASN A 1 102 ? 7.467 8.158 -14.112 1.00 96.00 102 ASN A C 1
ATOM 887 O O . ASN A 1 102 ? 6.571 7.462 -13.633 1.00 96.00 102 ASN A O 1
ATOM 891 N N . LYS A 1 103 ? 7.776 9.356 -13.610 1.00 95.25 103 LYS A N 1
ATOM 892 C CA . LYS A 1 103 ? 7.153 9.946 -12.421 1.00 95.25 103 LYS A CA 1
ATOM 893 C C . LYS A 1 103 ? 5.628 10.007 -12.516 1.00 95.25 103 LYS A C 1
ATOM 895 O O . LYS A 1 103 ? 4.954 9.634 -11.560 1.00 95.25 103 LYS A O 1
ATOM 900 N N . ASP A 1 104 ? 5.094 10.463 -13.646 1.00 95.81 104 ASP A N 1
ATOM 901 C CA . ASP A 1 104 ? 3.648 10.649 -13.811 1.00 95.81 104 ASP A CA 1
ATOM 902 C C . ASP A 1 104 ? 2.908 9.310 -13.796 1.00 95.81 104 ASP A C 1
ATOM 904 O O . 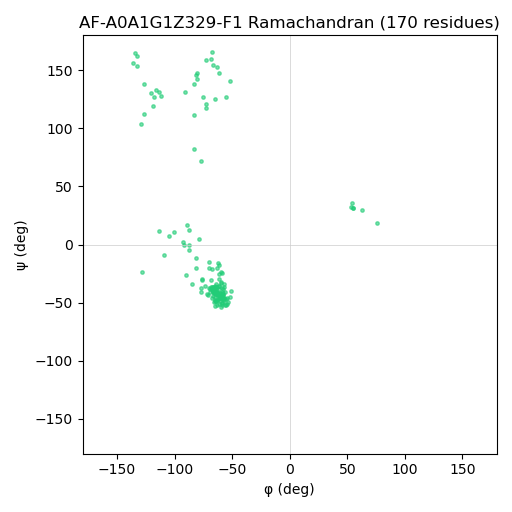ASP A 1 104 ? 1.846 9.196 -13.180 1.00 95.81 104 ASP A O 1
ATOM 908 N N . PHE A 1 105 ? 3.504 8.274 -14.397 1.00 96.69 105 PHE A N 1
ATOM 909 C CA . PHE A 1 105 ? 2.979 6.916 -14.331 1.00 96.69 105 PHE A CA 1
ATOM 910 C C . PHE A 1 105 ? 2.897 6.418 -12.886 1.00 96.69 105 PHE A C 1
ATOM 912 O O . PHE A 1 105 ? 1.815 6.040 -12.440 1.00 96.69 105 PHE A O 1
ATOM 919 N N . PHE A 1 106 ? 3.995 6.466 -12.122 1.00 96.81 106 PHE A N 1
ATOM 920 C CA . PHE A 1 106 ? 3.996 5.957 -10.745 1.00 96.81 106 PHE A CA 1
ATOM 921 C C . PHE A 1 106 ? 3.092 6.767 -9.812 1.00 96.81 106 PHE A C 1
ATOM 923 O O . PHE A 1 106 ? 2.367 6.170 -9.015 1.00 96.81 106 PHE A O 1
ATOM 930 N N . ALA A 1 107 ? 3.048 8.094 -9.964 1.00 95.88 107 ALA A N 1
ATOM 931 C CA . ALA A 1 107 ? 2.147 8.952 -9.198 1.00 95.88 107 ALA A CA 1
ATOM 932 C C . ALA A 1 107 ? 0.671 8.601 -9.449 1.00 95.88 107 ALA A C 1
ATOM 934 O O . ALA A 1 107 ? -0.133 8.538 -8.516 1.00 95.88 107 ALA A O 1
ATOM 935 N N . LYS A 1 108 ? 0.305 8.324 -10.706 1.00 96.50 108 LYS A N 1
ATOM 936 C CA . LYS A 1 108 ? -1.044 7.883 -11.078 1.00 96.50 108 LYS A CA 1
ATOM 937 C C . LYS A 1 108 ? -1.338 6.464 -10.600 1.00 96.50 108 LYS A C 1
ATOM 939 O O . LYS A 1 108 ? -2.457 6.179 -10.175 1.00 96.50 108 LYS A O 1
ATOM 944 N N . LEU A 1 109 ? -0.344 5.583 -10.642 1.00 95.81 109 LEU A N 1
ATOM 945 C CA . LEU A 1 109 ? -0.483 4.171 -10.310 1.00 95.81 109 LEU A CA 1
ATOM 946 C C . LEU A 1 109 ? -0.785 3.934 -8.825 1.00 95.81 109 LEU A C 1
ATOM 948 O O . LEU A 1 109 ? -1.573 3.056 -8.482 1.00 95.81 109 LEU A O 1
ATOM 952 N N . VAL A 1 110 ? -0.197 4.740 -7.940 1.00 95.25 110 VAL A N 1
ATOM 953 C CA . VAL A 1 110 ? -0.422 4.643 -6.486 1.00 95.25 110 VAL A CA 1
ATOM 954 C C . VAL A 1 110 ? -1.556 5.541 -5.993 1.00 95.25 110 VAL A C 1
ATOM 956 O O . VAL A 1 110 ? -1.869 5.549 -4.802 1.00 95.25 110 VAL A O 1
ATOM 959 N N . ASN A 1 111 ? -2.190 6.297 -6.894 1.00 94.62 111 ASN A N 1
ATOM 960 C CA . ASN A 1 111 ? -3.326 7.142 -6.564 1.00 94.62 111 ASN A CA 1
ATOM 961 C C . ASN A 1 111 ? -4.578 6.275 -6.312 1.00 94.62 111 ASN A C 1
ATOM 963 O O . ASN A 1 111 ? -5.057 5.622 -7.246 1.00 94.62 111 ASN A O 1
ATOM 967 N N . PRO A 1 112 ? -5.165 6.290 -5.100 1.00 92.38 112 PRO A N 1
ATOM 968 C CA . PRO A 1 112 ? -6.370 5.515 -4.810 1.00 92.38 112 PRO A CA 1
ATOM 969 C C . PRO A 1 112 ? -7.610 6.023 -5.565 1.00 92.38 112 PRO A C 1
ATOM 971 O O . PRO A 1 112 ? -8.556 5.266 -5.760 1.00 92.38 112 PRO A O 1
ATOM 974 N N . PHE A 1 113 ? -7.629 7.276 -6.025 1.00 91.38 113 PHE A N 1
ATOM 975 C CA . PHE A 1 113 ? -8.776 7.848 -6.744 1.00 91.38 113 PHE A CA 1
ATOM 976 C C . PHE A 1 113 ? -8.822 7.478 -8.233 1.00 91.38 113 PHE A C 1
ATOM 978 O O . PHE A 1 113 ? -9.834 7.713 -8.883 1.00 91.38 113 PHE A O 1
ATOM 985 N N . SER A 1 114 ? -7.746 6.912 -8.783 1.00 91.75 114 SER A N 1
ATOM 986 C CA . SER A 1 114 ? -7.736 6.383 -10.152 1.00 91.75 114 SER A CA 1
ATOM 987 C C . SER A 1 114 ? -8.362 4.988 -10.180 1.00 91.75 114 SER A C 1
ATOM 989 O O . SER A 1 114 ? -8.194 4.228 -9.237 1.00 91.75 114 SER A O 1
ATOM 991 N N . GLU A 1 115 ? -9.064 4.599 -11.242 1.00 91.19 115 GLU A N 1
ATOM 992 C CA . GLU A 1 115 ? -9.682 3.262 -11.363 1.00 91.19 115 GLU A CA 1
ATOM 993 C C . GLU A 1 115 ? -9.065 2.395 -12.464 1.00 91.19 115 GLU A C 1
ATOM 995 O O . GLU A 1 115 ? -9.586 1.333 -12.792 1.00 91.19 115 GLU A O 1
ATOM 1000 N N . GLU A 1 116 ? -7.934 2.829 -13.008 1.00 92.38 116 GLU A N 1
ATOM 1001 C CA . GLU A 1 116 ? -7.399 2.291 -14.257 1.00 92.38 116 GLU A CA 1
ATOM 1002 C C . GLU A 1 116 ? -6.734 0.924 -14.112 1.00 92.38 116 GLU A C 1
ATOM 1004 O O . GLU A 1 116 ? -6.755 0.133 -15.050 1.00 92.38 116 GLU A O 1
ATOM 1009 N N . THR A 1 117 ? -6.144 0.629 -12.952 1.00 94.88 117 THR A N 1
ATOM 1010 C CA . THR A 1 117 ? -5.307 -0.567 -12.785 1.00 94.88 117 THR A CA 1
ATOM 1011 C C . THR A 1 117 ? -5.643 -1.347 -11.518 1.00 94.88 117 THR A C 1
ATOM 1013 O O . THR A 1 117 ? -6.247 -0.830 -10.569 1.00 94.88 117 THR A O 1
ATOM 1016 N N . ILE A 1 118 ? -5.205 -2.608 -11.471 1.00 96.38 118 ILE A N 1
ATOM 1017 C CA . ILE A 1 118 ? -5.292 -3.431 -10.260 1.00 96.38 118 ILE A CA 1
ATOM 1018 C C . ILE A 1 118 ? -4.518 -2.811 -9.089 1.00 96.38 118 ILE A C 1
ATOM 1020 O O . ILE A 1 118 ? -4.979 -2.857 -7.951 1.00 96.38 118 ILE A O 1
ATOM 1024 N N . ILE A 1 119 ? -3.415 -2.118 -9.370 1.00 97.62 119 ILE A N 1
ATOM 1025 C CA . ILE A 1 119 ? -2.620 -1.432 -8.349 1.00 97.62 119 ILE A CA 1
ATOM 1026 C C . ILE A 1 119 ? -3.398 -0.266 -7.735 1.00 97.62 119 ILE A C 1
ATOM 1028 O O . ILE A 1 119 ? -3.356 -0.074 -6.521 1.00 97.62 119 ILE A O 1
ATOM 1032 N N . ASN A 1 120 ? -4.206 0.449 -8.525 1.00 96.88 120 ASN A N 1
ATOM 1033 C CA . ASN A 1 120 ? -5.094 1.471 -7.973 1.00 96.88 120 ASN A CA 1
ATOM 1034 C C . ASN A 1 120 ? -6.180 0.871 -7.061 1.00 96.88 120 ASN A C 1
ATOM 1036 O O . ASN A 1 120 ? -6.528 1.460 -6.034 1.00 96.88 120 ASN A O 1
ATOM 1040 N N . LYS A 1 121 ? -6.705 -0.316 -7.405 1.00 97.12 121 LYS A N 1
ATOM 1041 C CA . LYS A 1 121 ? -7.656 -1.049 -6.548 1.00 97.12 121 LYS A CA 1
ATOM 1042 C C . LYS A 1 121 ? -7.004 -1.453 -5.224 1.00 97.12 121 LYS A C 1
ATOM 1044 O O . LYS A 1 121 ? -7.613 -1.254 -4.174 1.00 97.12 121 LYS A O 1
ATOM 1049 N N . ILE A 1 122 ? -5.761 -1.939 -5.261 1.00 97.62 122 ILE A N 1
ATOM 1050 C CA . ILE A 1 122 ? -4.981 -2.243 -4.053 1.00 97.62 122 ILE A CA 1
ATOM 1051 C C . ILE A 1 122 ? -4.753 -0.976 -3.225 1.00 97.62 122 ILE A C 1
ATOM 1053 O O . ILE A 1 122 ? -4.954 -1.007 -2.014 1.00 97.62 122 ILE A O 1
ATOM 1057 N N . ALA A 1 123 ? -4.413 0.154 -3.853 1.00 96.50 123 ALA A N 1
ATOM 1058 C CA . ALA A 1 123 ? -4.235 1.430 -3.160 1.00 96.50 123 ALA A CA 1
ATOM 1059 C C . ALA A 1 123 ? -5.498 1.859 -2.390 1.00 96.50 123 ALA A C 1
ATOM 1061 O O . ALA A 1 123 ? -5.408 2.291 -1.237 1.00 96.50 123 ALA A O 1
ATOM 1062 N N . ARG A 1 124 ? -6.690 1.688 -2.984 1.00 95.06 124 ARG A N 1
ATOM 1063 C CA . ARG A 1 124 ? -7.968 1.925 -2.288 1.00 95.06 124 ARG A CA 1
ATOM 1064 C C . ARG A 1 124 ? -8.193 0.971 -1.130 1.00 95.06 124 ARG A C 1
ATOM 1066 O O . ARG A 1 124 ? -8.554 1.419 -0.045 1.00 95.06 124 ARG A O 1
ATOM 1073 N N . GLU A 1 125 ? -7.996 -0.324 -1.354 1.00 96.25 125 GLU A N 1
ATOM 1074 C CA . GLU A 1 125 ? -8.221 -1.335 -0.322 1.00 96.25 125 GLU A CA 1
ATOM 1075 C C . GLU A 1 125 ? -7.257 -1.144 0.856 1.00 96.25 125 GLU A C 1
ATOM 1077 O O . GLU A 1 125 ? -7.681 -1.174 2.006 1.00 96.25 125 GLU A O 1
ATOM 1082 N N . SER A 1 126 ? -5.984 -0.858 0.580 1.00 95.75 126 SER A N 1
ATOM 1083 C CA . SER A 1 126 ? -4.965 -0.483 1.570 1.00 95.75 126 SER A CA 1
ATOM 1084 C C . SER A 1 126 ? -5.430 0.723 2.400 1.00 95.75 126 SER A C 1
ATOM 1086 O O . SER A 1 126 ? -5.429 0.676 3.634 1.00 95.75 126 SER A O 1
ATOM 1088 N N . GLY A 1 127 ? -5.947 1.767 1.739 1.00 92.94 127 GLY A N 1
ATOM 1089 C CA . GLY A 1 127 ? -6.564 2.916 2.405 1.00 92.94 127 GLY A CA 1
ATOM 1090 C C . GLY A 1 127 ? -7.742 2.531 3.308 1.00 92.94 127 GLY A C 1
ATOM 1091 O O . GLY A 1 127 ? -7.781 2.938 4.470 1.00 92.94 127 GLY A O 1
ATOM 1092 N N . TYR A 1 128 ? -8.658 1.697 2.809 1.00 92.94 128 TYR A N 1
ATOM 1093 C CA . TYR A 1 128 ? -9.821 1.212 3.557 1.00 92.94 128 TYR A CA 1
ATOM 1094 C C . TYR A 1 128 ? -9.428 0.363 4.773 1.00 92.94 128 TYR A C 1
ATOM 1096 O O . TYR A 1 128 ? -10.000 0.525 5.853 1.00 92.94 128 TYR A O 1
ATOM 1104 N N . ILE A 1 129 ? -8.436 -0.519 4.628 1.00 94.62 129 ILE A N 1
ATOM 1105 C CA . ILE A 1 129 ? -7.897 -1.352 5.710 1.00 94.62 129 ILE A CA 1
ATOM 1106 C C . ILE A 1 129 ? -7.351 -0.474 6.835 1.00 94.62 129 ILE A C 1
ATOM 1108 O O . ILE A 1 129 ? -7.644 -0.735 8.009 1.00 94.62 129 ILE A O 1
ATOM 1112 N N . ARG A 1 130 ? -6.579 0.560 6.482 1.00 92.94 130 ARG A N 1
ATOM 1113 C CA . ARG A 1 130 ? -6.031 1.525 7.437 1.00 92.94 130 ARG A CA 1
ATOM 1114 C C . ARG A 1 130 ? -7.141 2.300 8.140 1.00 92.94 130 ARG A C 1
ATOM 1116 O O . ARG A 1 130 ? -7.178 2.295 9.368 1.00 92.94 130 ARG A O 1
ATOM 1123 N N . ASP A 1 131 ? -8.060 2.899 7.385 1.00 92.25 131 ASP A N 1
ATOM 1124 C CA . ASP A 1 131 ? -9.171 3.683 7.939 1.00 92.25 131 ASP A CA 1
ATOM 1125 C C . ASP A 1 131 ? -10.042 2.833 8.877 1.00 92.25 131 ASP A C 1
ATOM 1127 O O . ASP A 1 131 ? -10.344 3.241 9.998 1.00 92.25 131 ASP A O 1
ATOM 1131 N N . SER A 1 132 ? -10.351 1.598 8.480 1.00 91.69 132 SER A N 1
ATOM 1132 C CA . SER A 1 132 ? -11.122 0.661 9.303 1.00 91.69 132 SER A CA 1
ATOM 1133 C C . SER A 1 132 ? -10.391 0.276 10.593 1.00 91.69 132 SER A C 1
ATOM 1135 O O . SER A 1 132 ? -11.015 0.131 11.645 1.00 91.69 132 SER A O 1
ATOM 1137 N N . HIS A 1 133 ? -9.065 0.094 10.542 1.00 92.75 133 HIS A N 1
ATOM 1138 C CA . HIS A 1 133 ? -8.276 -0.205 11.737 1.00 92.75 133 HIS A CA 1
ATOM 1139 C C . HIS A 1 133 ? -8.269 0.980 12.708 1.00 92.75 133 HIS A C 1
ATOM 1141 O O . HIS A 1 133 ? -8.472 0.774 13.904 1.00 92.75 133 HIS A O 1
ATOM 1147 N N . ILE A 1 134 ? -8.087 2.198 12.192 1.00 91.12 134 ILE A N 1
ATOM 1148 C CA . ILE A 1 134 ? -8.123 3.437 12.974 1.00 91.12 134 ILE A CA 1
ATOM 1149 C C . ILE A 1 134 ? -9.481 3.597 13.662 1.00 91.12 134 ILE A C 1
ATOM 1151 O O . ILE A 1 134 ? -9.534 3.791 14.875 1.00 91.12 134 ILE A O 1
ATOM 1155 N N . VAL A 1 135 ? -10.583 3.464 12.916 1.00 91.38 135 VAL A N 1
ATOM 1156 C CA . VAL A 1 135 ? -11.941 3.596 13.467 1.00 91.38 135 VAL A CA 1
ATOM 1157 C C . VAL A 1 135 ? -12.199 2.559 14.554 1.00 91.38 135 VAL A C 1
ATOM 1159 O O . VAL A 1 135 ? -12.724 2.897 15.611 1.00 91.38 135 VAL A O 1
ATOM 1162 N N . ARG A 1 136 ? -11.756 1.313 14.357 1.00 91.38 136 ARG A N 1
ATOM 1163 C CA . ARG A 1 136 ? -11.832 0.287 15.404 1.00 91.38 136 ARG A CA 1
ATOM 1164 C C . ARG A 1 136 ? -11.073 0.704 16.669 1.00 91.38 13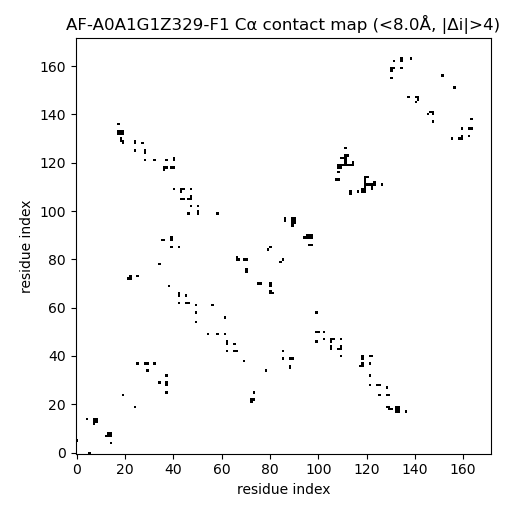6 ARG A C 1
ATOM 1166 O O . ARG A 1 136 ? -11.598 0.533 17.760 1.00 91.38 136 ARG A O 1
ATOM 1173 N N . LYS A 1 137 ? -9.873 1.285 16.545 1.00 90.88 137 LYS A N 1
ATOM 1174 C CA . LYS A 1 137 ? -9.105 1.791 17.697 1.00 90.88 137 LYS A CA 1
ATOM 1175 C C . LYS A 1 137 ? -9.790 2.950 18.416 1.00 90.88 137 LYS A C 1
ATOM 1177 O O . LYS A 1 137 ? -9.716 3.025 19.639 1.00 90.88 137 LYS A O 1
ATOM 1182 N N . ILE A 1 138 ? -10.474 3.819 17.676 1.00 90.25 138 ILE A N 1
ATOM 1183 C CA . ILE A 1 138 ? -11.298 4.888 18.250 1.00 90.25 138 ILE A CA 1
ATOM 1184 C C . ILE A 1 138 ? -12.450 4.286 19.065 1.00 90.25 138 ILE A C 1
ATOM 1186 O O . ILE A 1 138 ? -12.644 4.676 20.211 1.00 90.25 138 ILE A O 1
ATOM 1190 N N . ILE A 1 139 ? -13.166 3.302 18.513 1.00 90.12 139 ILE A N 1
ATOM 1191 C CA . ILE A 1 139 ? -14.271 2.622 19.208 1.00 90.12 139 ILE A CA 1
ATOM 1192 C C . ILE A 1 139 ? -13.770 1.913 20.475 1.00 90.12 139 ILE A C 1
ATOM 1194 O O . ILE A 1 139 ? -14.325 2.135 21.545 1.00 90.12 139 ILE A O 1
ATOM 1198 N N . GLU A 1 140 ? -12.667 1.161 20.393 1.00 91.19 140 GLU A N 1
ATOM 1199 C CA . GLU A 1 140 ? -12.053 0.496 21.557 1.00 91.19 140 GLU A CA 1
ATOM 1200 C C . GLU A 1 140 ? -11.704 1.496 22.675 1.00 91.19 140 GLU A C 1
ATOM 1202 O O . GLU A 1 140 ? -11.916 1.222 23.855 1.00 91.19 140 GLU A O 1
ATOM 1207 N N . ALA A 1 141 ? -11.174 2.673 22.326 1.00 90.06 141 ALA A N 1
ATOM 1208 C CA . ALA A 1 141 ? -10.877 3.720 23.303 1.00 90.06 141 ALA A CA 1
ATOM 1209 C C . ALA A 1 141 ? -12.153 4.324 23.916 1.00 90.06 141 ALA A C 1
ATOM 1211 O O . ALA A 1 141 ? -12.167 4.643 25.106 1.00 90.06 141 ALA A O 1
ATOM 1212 N N . TRP A 1 142 ? -13.217 4.466 23.123 1.00 90.62 142 TRP A N 1
ATOM 1213 C CA . TRP A 1 142 ? -14.500 5.013 23.568 1.00 90.62 142 TRP A CA 1
ATOM 1214 C C . TRP A 1 142 ? -15.183 4.072 24.559 1.00 90.62 142 TRP A C 1
ATOM 1216 O O . TRP A 1 142 ? -15.614 4.499 25.626 1.00 90.62 142 TRP A O 1
ATOM 1226 N N . GLU A 1 143 ? -15.207 2.776 24.246 1.00 91.06 143 GLU A N 1
ATOM 1227 C CA . GLU A 1 143 ? -15.753 1.718 25.105 1.00 91.06 143 GLU A CA 1
ATOM 1228 C C . GLU A 1 143 ? -15.007 1.607 26.445 1.00 91.06 143 GLU A C 1
ATOM 1230 O O . GLU A 1 143 ? -15.587 1.208 27.452 1.00 91.06 143 GLU A O 1
ATOM 1235 N N . GLN A 1 144 ? -13.741 2.032 26.494 1.00 93.00 144 GLN A N 1
ATOM 1236 C CA . GLN A 1 144 ? -12.953 2.157 27.728 1.00 93.00 144 GLN A CA 1
ATOM 1237 C C . GLN A 1 144 ? -13.273 3.428 28.541 1.00 93.00 144 GLN A C 1
ATOM 1239 O O . GLN A 1 144 ? -12.597 3.705 29.531 1.00 93.00 144 GLN A O 1
ATOM 1244 N N . GLY A 1 145 ? -14.259 4.229 28.127 1.00 93.19 145 GLY A N 1
ATOM 1245 C CA . GLY A 1 145 ? -14.660 5.464 28.804 1.00 93.19 145 GLY A CA 1
ATOM 1246 C C . GLY A 1 145 ? -13.703 6.640 28.589 1.00 93.19 145 GLY A C 1
ATOM 1247 O O . GLY A 1 145 ? -13.710 7.589 29.375 1.00 93.19 145 GLY A O 1
ATOM 1248 N N . LYS A 1 146 ? -12.849 6.596 27.556 1.00 89.25 146 LYS A N 1
ATOM 1249 C CA . LYS A 1 146 ? -11.909 7.688 27.262 1.00 89.25 146 LYS A CA 1
ATOM 1250 C C . LYS A 1 146 ? -12.610 8.826 26.518 1.00 89.25 146 LYS A C 1
ATOM 1252 O O . LYS A 1 146 ? -13.404 8.597 25.611 1.00 89.25 146 LYS A O 1
ATOM 1257 N N . ASN A 1 147 ? -12.231 10.064 26.836 1.00 87.88 147 ASN A N 1
ATOM 1258 C CA . ASN A 1 147 ? -12.566 11.223 26.008 1.00 87.88 147 ASN A CA 1
ATOM 1259 C C . ASN A 1 147 ? -11.667 11.232 24.766 1.00 87.88 147 ASN A C 1
ATOM 1261 O O . ASN A 1 147 ? -10.443 11.180 24.893 1.00 87.88 147 ASN A O 1
ATOM 1265 N N . ILE A 1 148 ? -12.263 11.306 23.575 1.00 86.12 148 ILE A N 1
ATOM 1266 C CA . ILE A 1 148 ? -11.534 11.181 22.310 1.00 86.12 148 ILE A CA 1
ATOM 1267 C C . ILE A 1 148 ? -11.537 12.508 21.562 1.00 86.12 148 ILE A C 1
ATOM 1269 O O . ILE A 1 148 ? -12.587 13.080 21.281 1.00 86.12 148 ILE A O 1
ATOM 1273 N N . PHE A 1 149 ? -10.344 12.950 21.176 1.00 84.50 149 PHE A N 1
ATOM 1274 C CA . PHE A 1 149 ? -10.147 14.026 20.217 1.00 84.50 149 PHE A CA 1
ATOM 1275 C C . PHE A 1 149 ? -9.408 13.478 18.997 1.00 84.50 149 PHE A C 1
ATOM 1277 O O . PHE A 1 149 ? -8.360 12.847 19.131 1.00 84.50 149 PHE A O 1
ATOM 1284 N N . VAL A 1 150 ? -9.968 13.701 17.810 1.00 80.94 150 VAL A N 1
ATOM 1285 C CA . VAL A 1 150 ? -9.475 13.124 16.557 1.00 80.94 150 VAL A CA 1
ATOM 1286 C C . VAL A 1 150 ? -9.090 14.240 15.592 1.00 80.94 150 VAL A C 1
ATOM 1288 O O . VAL A 1 150 ? -9.881 15.146 15.343 1.00 80.94 150 VAL A O 1
ATOM 1291 N N . VAL A 1 151 ? -7.888 14.155 15.016 1.00 79.88 151 VAL A N 1
ATOM 1292 C CA . VAL A 1 151 ? -7.386 15.113 14.021 1.00 79.88 151 VAL A CA 1
ATOM 1293 C C . VAL A 1 151 ? -6.937 14.356 12.777 1.00 79.88 151 VAL A C 1
ATOM 1295 O O . VAL A 1 151 ? -5.934 13.648 12.811 1.00 79.88 151 VAL A O 1
ATOM 1298 N N . TYR A 1 152 ? -7.656 14.539 11.669 1.00 80.50 152 TYR A N 1
ATOM 1299 C CA . TYR A 1 152 ? -7.312 13.970 10.365 1.00 80.50 152 TYR A CA 1
ATOM 1300 C C . TYR A 1 152 ? -7.475 15.000 9.249 1.00 80.50 152 TYR A C 1
ATOM 1302 O O . TYR A 1 152 ? -8.249 15.950 9.361 1.00 80.50 152 TYR A O 1
ATOM 1310 N N . GLY A 1 153 ? -6.753 14.790 8.145 1.00 77.94 153 GLY A N 1
ATOM 1311 C CA . GLY A 1 153 ? -6.995 15.531 6.909 1.00 77.94 153 GLY A CA 1
ATOM 1312 C C . GLY A 1 153 ? -8.396 15.249 6.355 1.00 77.94 153 GLY A C 1
ATOM 1313 O O . GLY A 1 153 ? -8.946 14.165 6.562 1.00 77.94 153 GLY A O 1
ATOM 1314 N N . LEU A 1 154 ? -8.954 16.213 5.615 1.00 77.44 154 LEU A N 1
ATOM 1315 C CA . LEU A 1 154 ? -10.355 16.216 5.168 1.00 77.44 154 LEU A CA 1
ATOM 1316 C C . LEU A 1 154 ? -10.796 14.912 4.476 1.00 77.44 154 LEU A C 1
ATOM 1318 O O . LEU A 1 154 ? -11.896 14.428 4.730 1.00 77.44 154 LEU A O 1
ATOM 1322 N N . GLY A 1 155 ? -9.932 14.316 3.645 1.00 73.44 155 GLY A N 1
ATOM 1323 C CA . GLY A 1 155 ? -10.240 13.067 2.936 1.00 73.44 155 GLY A CA 1
ATOM 1324 C C . GLY A 1 155 ? -10.479 11.872 3.868 1.00 73.44 155 GLY A C 1
ATOM 1325 O O . GLY A 1 155 ? -11.439 11.133 3.682 1.00 73.44 155 GLY A O 1
ATOM 1326 N N . HIS A 1 156 ? -9.656 11.718 4.909 1.00 81.69 156 HIS A N 1
ATOM 1327 C CA . HIS A 1 156 ? -9.818 10.650 5.903 1.00 81.69 156 HIS A CA 1
ATOM 1328 C C . HIS A 1 156 ? -10.989 10.918 6.849 1.00 81.69 156 HIS A C 1
ATOM 1330 O O . HIS A 1 156 ? -11.707 9.991 7.217 1.00 81.69 156 HIS A O 1
ATOM 1336 N N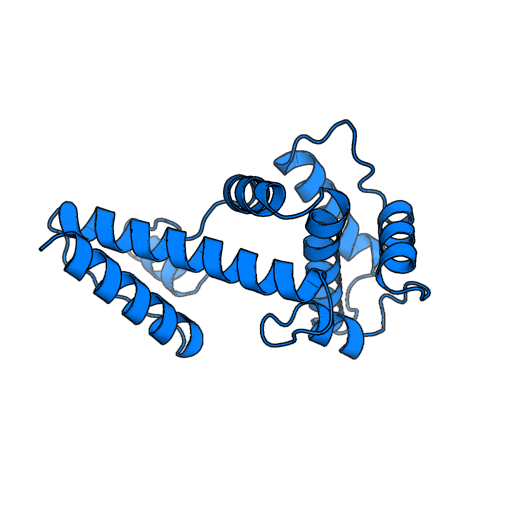 . LEU A 1 157 ? -11.223 12.188 7.196 1.00 82.88 157 LEU A N 1
ATOM 1337 C CA . LEU A 1 157 ? -12.275 12.581 8.131 1.00 82.88 157 LEU A CA 1
ATOM 1338 C C . LEU A 1 157 ? -13.669 12.131 7.666 1.00 82.88 157 LEU A C 1
ATOM 1340 O O . LEU A 1 157 ? -14.436 11.597 8.464 1.00 82.88 157 LEU A O 1
ATOM 1344 N N . ASN A 1 158 ? -13.982 12.297 6.378 1.00 82.25 158 ASN A N 1
ATOM 1345 C CA . ASN A 1 158 ? -15.281 11.899 5.827 1.00 82.25 158 ASN A CA 1
ATOM 1346 C C . ASN A 1 158 ? -15.498 10.377 5.891 1.00 82.25 158 ASN A C 1
ATOM 1348 O O . ASN A 1 158 ? -16.579 9.920 6.274 1.00 82.25 158 ASN A O 1
ATOM 1352 N N . ASN A 1 159 ? -14.461 9.594 5.575 1.00 83.00 159 ASN A N 1
ATOM 1353 C CA . ASN A 1 159 ? -14.509 8.135 5.673 1.00 83.00 159 ASN A CA 1
ATOM 1354 C C . ASN A 1 159 ? -14.692 7.687 7.125 1.00 83.00 159 ASN A C 1
ATOM 1356 O O . ASN A 1 159 ? -15.572 6.879 7.416 1.00 83.00 159 ASN A O 1
ATOM 1360 N N . HIS A 1 160 ? -13.893 8.234 8.045 1.00 87.12 160 HIS A N 1
ATOM 1361 C CA . HIS A 1 160 ? -13.949 7.869 9.461 1.00 87.12 160 HIS A CA 1
ATOM 1362 C C . HIS A 1 160 ? -15.299 8.212 10.071 1.00 87.12 160 HIS A C 1
ATOM 1364 O O . HIS A 1 160 ? -15.872 7.373 10.759 1.00 87.12 160 HIS A O 1
ATOM 1370 N N . LYS A 1 161 ? -15.837 9.402 9.772 1.00 86.19 161 LYS A N 1
ATOM 1371 C CA . LYS A 1 161 ? -17.170 9.818 10.217 1.00 86.19 161 LYS A CA 1
ATOM 1372 C C . LYS A 1 161 ? -18.235 8.817 9.769 1.00 86.19 161 LYS A C 1
ATOM 1374 O O . LYS A 1 161 ? -18.955 8.291 10.609 1.00 86.19 161 LYS A O 1
ATOM 1379 N N . THR A 1 162 ? -18.269 8.495 8.477 1.00 86.69 162 THR A N 1
ATOM 1380 C CA . THR A 1 162 ? -19.245 7.549 7.911 1.00 86.69 162 THR A CA 1
ATOM 1381 C C . THR A 1 162 ? -19.139 6.167 8.568 1.00 86.69 162 THR A C 1
ATOM 1383 O O . THR A 1 162 ? -20.145 5.551 8.918 1.00 86.69 162 THR A O 1
ATOM 1386 N N . MET A 1 163 ? -17.915 5.665 8.763 1.00 88.31 163 MET A N 1
ATOM 1387 C CA . MET A 1 163 ? -17.677 4.368 9.404 1.00 88.31 163 MET A CA 1
ATOM 1388 C C . MET A 1 163 ? -18.080 4.360 10.885 1.00 88.31 163 MET A C 1
ATOM 1390 O O . MET A 1 163 ? -18.659 3.377 11.345 1.00 88.31 163 MET A O 1
ATOM 1394 N N . LEU A 1 164 ? -17.784 5.436 11.620 1.00 87.38 164 LEU A N 1
ATOM 1395 C CA . LEU A 1 164 ? -18.164 5.598 13.025 1.00 87.38 164 LEU A CA 1
ATOM 1396 C C . LEU A 1 164 ? -19.682 5.667 13.181 1.00 87.38 164 LEU A C 1
ATOM 1398 O O . LEU A 1 164 ? -20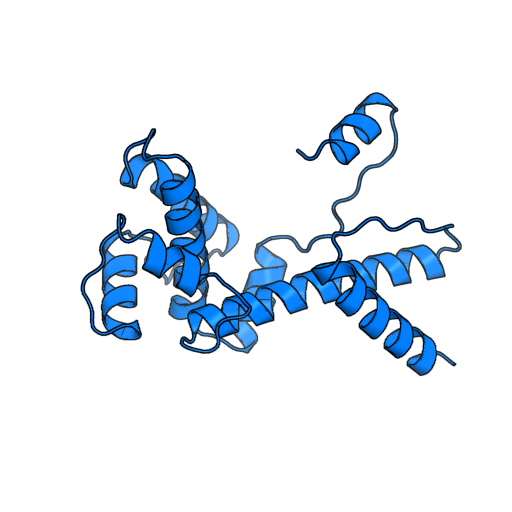.231 4.932 13.993 1.00 87.38 164 LEU A O 1
ATOM 1402 N N . GLU A 1 165 ? -20.363 6.488 12.379 1.00 87.12 165 GLU A N 1
ATOM 1403 C CA . GLU A 1 165 ? -21.827 6.602 12.396 1.00 87.12 165 GLU A CA 1
ATOM 1404 C C . GLU A 1 165 ? -22.483 5.242 12.150 1.00 87.12 165 GLU A C 1
ATOM 1406 O O . GLU A 1 165 ? -23.342 4.824 12.922 1.00 87.12 165 GLU A O 1
ATOM 1411 N N . LYS A 1 166 ? -22.015 4.496 11.141 1.00 85.62 166 LYS A N 1
ATOM 1412 C CA . LYS A 1 166 ? -22.511 3.142 10.869 1.00 85.62 166 LYS A CA 1
ATOM 1413 C C . LYS A 1 166 ? -22.306 2.198 12.058 1.00 85.62 166 LYS A C 1
ATOM 1415 O O . LYS A 1 166 ? -23.221 1.469 12.420 1.00 85.62 166 LYS A O 1
ATOM 1420 N N . LYS A 1 167 ? -21.121 2.212 12.674 1.00 79.75 167 LYS A N 1
ATOM 1421 C CA . LYS A 1 167 ? -20.787 1.347 13.818 1.00 79.75 167 LYS A CA 1
ATOM 1422 C C . LYS A 1 167 ? -21.595 1.677 15.071 1.00 79.75 167 LYS A C 1
ATOM 1424 O O . LYS A 1 167 ? -21.981 0.767 15.793 1.00 79.75 167 LYS A O 1
ATOM 1429 N N . LEU A 1 168 ? -21.856 2.956 15.323 1.00 76.12 168 LEU A N 1
ATOM 1430 C CA . LEU A 1 168 ? -22.676 3.392 16.452 1.00 76.12 168 LEU A CA 1
ATOM 1431 C C . LEU A 1 168 ? -24.149 3.003 16.257 1.00 76.12 168 LEU A C 1
ATOM 1433 O O . LEU A 1 168 ? -24.781 2.556 17.209 1.00 76.12 168 LEU A O 1
ATOM 1437 N N . LEU A 1 169 ? -24.661 3.093 15.025 1.00 74.94 169 LEU A N 1
ATOM 1438 C CA . LEU A 1 169 ? -26.016 2.650 14.675 1.00 74.94 169 LEU A CA 1
ATOM 1439 C C . LEU A 1 169 ? -26.192 1.124 14.744 1.00 74.94 169 LEU A C 1
ATOM 1441 O O . LEU A 1 169 ? -27.278 0.658 15.047 1.00 74.94 169 LEU A O 1
ATOM 1445 N N . GLU A 1 170 ? -25.143 0.339 14.483 1.00 72.12 170 GLU A N 1
ATOM 1446 C CA . GLU A 1 170 ? -25.169 -1.129 14.642 1.00 72.12 170 GLU A CA 1
ATOM 1447 C C . GLU A 1 170 ? -25.224 -1.574 16.119 1.00 72.12 170 GLU A C 1
ATOM 1449 O O . GLU A 1 170 ? -25.608 -2.708 16.397 1.00 72.12 170 GLU A O 1
ATOM 1454 N N . ASN A 1 171 ? -24.840 -0.697 17.054 1.00 57.06 171 ASN A N 1
ATOM 1455 C CA . ASN A 1 171 ? -24.764 -0.967 18.494 1.00 57.06 171 ASN A CA 1
ATOM 1456 C C . ASN A 1 171 ? -25.919 -0.329 19.304 1.00 57.06 171 ASN A C 1
ATOM 1458 O O . ASN A 1 171 ? -25.864 -0.342 20.536 1.00 57.06 171 ASN A O 1
ATOM 1462 N N . THR A 1 172 ? -26.926 0.251 18.636 1.00 49.41 172 THR A N 1
ATOM 1463 C CA . THR A 1 172 ? -28.157 0.805 19.246 1.00 49.41 172 THR A CA 1
ATOM 1464 C C . THR A 1 172 ? -29.373 -0.032 18.884 1.00 49.41 172 THR A C 1
ATOM 1466 O O . THR A 1 172 ? -30.264 -0.141 19.754 1.00 49.41 172 THR A O 1
#

Sequence (172 aa):
MGFTAFLAQKNNIEHICSEPNLFTEREKLLKKFSKEESQYYYFARAVDSWNRFAFSVPFLEYITPYLERDRTVTEWDDFDFSIDHMRQIHKEIFHDEFNERNKDFFAKLVNPFSEETIINKIARESGYIRDSHIVRKIIEAWEQGKNIFVVYGLGHLNNHKTMLEKKLLENT

Nearest PDB structures (foldseek):
  4qe8-assembly1_A  TM=1.940E-01  e=9.724E+00  Homo sapiens

Foldseek 3Di:
DDPVVVVCVVVVHDDDDLFDDPLLLLVQLVVPDPPLLSLLLQQLVQLLVCLVVVVPDPPCVSRVVSLVVVCVSHVPPVDDSDPVVSQVSVCVFPVDGDDSNPNVVSVQQLPCPDPDGPSVVSNVSSVVNGLVSNLVVVVVCVVVVDDDDDDDDPVSVVVSVVVNVVVVVVVD

Secondary structure (DSSP, 8-state):
--HHHHHHHHTT------SPPHHHHHHHHTTTS-HHHHHHHHHHHHHHHHHHTTT-S-HHHHHHHHHHHHHHHHT-TTS---HHHHHHHHHHHHSS---TT-HHHHHHHT-TT--SSHHHHHHHHHHHHHHHHHHHHHHHHHHTT--------HHHHHHHHHHHHHHHHHT-

Radius of gyration: 18.45 Å; Cα contacts (8 Å, |Δi|>4): 132; chains: 1; bounding box: 49×35×50 Å

Solvent-accessible surface area (backbone atoms only — not comparable to full-atom values): 10098 Å² total; per-residue (Å²): 134,56,72,67,55,52,50,26,58,75,68,75,41,93,79,77,82,55,60,64,54,71,55,63,49,48,62,59,46,56,76,79,41,54,71,64,60,52,51,47,41,56,49,41,46,51,44,32,52,47,54,73,57,74,63,82,55,60,67,66,76,62,46,48,62,55,38,54,49,50,47,68,62,63,67,51,87,89,56,78,68,47,70,67,50,52,38,50,52,40,29,70,76,67,73,46,83,74,56,82,82,47,48,70,60,32,52,51,44,56,28,47,89,42,83,87,43,72,42,9,51,48,36,36,49,56,50,50,56,35,49,53,41,32,48,50,51,51,50,56,43,44,78,70,71,49,89,85,84,86,89,69,61,72,78,56,42,57,54,44,49,55,53,48,54,53,54,55,63,75,76,107

pLDDT: mean 91.44, std 7.99, range [49.41, 98.62]

Mean predicted aligned error: 5.03 Å